Protein AF-A0A1J8QJG7-F1 (afdb_monomer_lite)

Radius of gyration: 21.8 Å; chains: 1; bounding box: 41×24×54 Å

Sequence (47 aa):
MTYIDDSDSDGYPYWYARIISIFHALVIHTSEHSKSHELQQMDFLWV

Structure (mmCIF, N/CA/C/O backbone):
data_AF-A0A1J8QJG7-F1
#
_entry.id   AF-A0A1J8QJG7-F1
#
loop_
_atom_site.group_PDB
_atom_site.id
_atom_site.type_symbol
_atom_site.label_atom_id
_atom_site.label_alt_id
_atom_site.label_comp_id
_atom_site.label_asym_id
_atom_site.label_entity_id
_atom_site.label_seq_id
_atom_site.pdbx_PDB_ins_code
_atom_site.Cartn_x
_atom_site.Cartn_y
_atom_site.Cartn_z
_atom_site.occupancy
_atom_site.B_iso_or_equiv
_atom_site.auth_seq_id
_atom_site.auth_comp_id
_atom_site.auth_asym_id
_atom_site.auth_atom_id
_atom_site.pdbx_PDB_model_num
ATOM 1 N N . MET A 1 1 ? 28.137 11.682 -35.917 1.00 44.47 1 MET A N 1
ATOM 2 C CA . MET A 1 1 ? 27.389 10.423 -36.088 1.00 44.47 1 MET A CA 1
ATOM 3 C C . MET A 1 1 ? 27.963 9.456 -35.071 1.00 44.47 1 MET A C 1
ATOM 5 O O . MET A 1 1 ? 29.010 8.876 -35.321 1.00 44.47 1 MET A O 1
ATOM 9 N N . THR A 1 2 ? 27.400 9.436 -33.868 1.00 49.62 2 THR A N 1
ATOM 10 C CA . THR A 1 2 ? 27.918 8.614 -32.767 1.00 49.62 2 THR A CA 1
ATOM 11 C C . THR A 1 2 ? 27.214 7.267 -32.854 1.00 49.62 2 THR A C 1
ATOM 13 O O . THR A 1 2 ? 25.986 7.236 -32.827 1.00 49.62 2 THR A O 1
ATOM 16 N N . TYR A 1 3 ? 27.972 6.188 -33.058 1.00 58.06 3 TYR A N 1
ATOM 17 C CA . TYR A 1 3 ? 27.451 4.823 -33.014 1.00 58.06 3 TYR A CA 1
ATOM 18 C C . TYR A 1 3 ? 26.989 4.558 -31.581 1.00 58.06 3 TYR A C 1
ATOM 20 O O . TYR A 1 3 ? 27.810 4.601 -30.666 1.00 58.06 3 TYR A O 1
ATOM 28 N N . ILE A 1 4 ? 25.684 4.372 -31.382 1.00 61.69 4 ILE A N 1
ATOM 29 C CA . ILE A 1 4 ? 25.176 3.831 -30.124 1.00 61.69 4 ILE A CA 1
ATOM 30 C C . ILE A 1 4 ? 25.452 2.334 -30.190 1.00 61.69 4 ILE A C 1
ATOM 32 O O . ILE A 1 4 ? 24.949 1.643 -31.072 1.00 61.69 4 ILE A O 1
ATOM 36 N N . ASP A 1 5 ? 26.354 1.894 -29.325 1.00 57.19 5 ASP A N 1
ATOM 37 C CA . ASP A 1 5 ? 26.646 0.493 -29.080 1.00 57.19 5 ASP A CA 1
ATOM 38 C C . ASP A 1 5 ? 25.435 -0.098 -28.343 1.00 57.19 5 ASP A C 1
ATOM 40 O O . ASP A 1 5 ? 25.149 0.281 -27.208 1.00 57.19 5 ASP A O 1
ATOM 44 N N . ASP A 1 6 ? 24.674 -0.974 -29.001 1.00 59.22 6 ASP A N 1
ATOM 45 C CA . ASP A 1 6 ? 23.481 -1.634 -28.434 1.00 59.22 6 ASP A CA 1
ATOM 46 C C . ASP A 1 6 ? 23.832 -2.653 -27.317 1.00 59.22 6 ASP A C 1
ATOM 48 O O . ASP A 1 6 ? 22.972 -3.400 -26.844 1.00 59.22 6 ASP A O 1
ATOM 52 N N . SER A 1 7 ? 25.089 -2.691 -26.857 1.00 56.56 7 SER A N 1
ATOM 53 C CA . SER A 1 7 ? 25.565 -3.577 -25.789 1.00 56.56 7 SER A CA 1
ATOM 54 C C . SER A 1 7 ? 25.334 -3.058 -24.363 1.00 56.56 7 SER A C 1
ATOM 56 O O . SER A 1 7 ? 25.691 -3.750 -23.416 1.00 56.56 7 SER A O 1
ATOM 58 N N . ASP A 1 8 ? 24.743 -1.873 -24.181 1.00 58.06 8 ASP A N 1
ATOM 59 C CA . ASP A 1 8 ? 24.409 -1.309 -22.856 1.00 58.06 8 ASP A CA 1
ATOM 60 C C . ASP A 1 8 ? 22.961 -1.619 -22.409 1.00 58.06 8 ASP A C 1
ATOM 62 O O . ASP A 1 8 ? 22.448 -1.045 -21.447 1.00 58.06 8 ASP A O 1
ATOM 66 N N . SER A 1 9 ? 22.271 -2.545 -23.085 1.00 57.53 9 SER A N 1
ATOM 67 C CA . SER A 1 9 ? 20.912 -2.967 -22.698 1.00 57.53 9 SER A CA 1
ATOM 68 C C . SER A 1 9 ? 20.867 -4.005 -21.560 1.00 57.53 9 SER A C 1
ATOM 70 O O . SER A 1 9 ? 19.788 -4.308 -21.050 1.00 57.53 9 SER A O 1
ATOM 72 N N . ASP A 1 10 ? 22.026 -4.486 -21.098 1.00 63.41 10 ASP A N 1
ATOM 73 C CA . ASP A 1 10 ? 22.171 -5.603 -20.150 1.00 63.41 10 ASP A CA 1
ATOM 74 C C . ASP A 1 10 ? 22.098 -5.229 -18.649 1.00 63.41 10 ASP A C 1
ATOM 76 O O . ASP A 1 10 ? 22.450 -6.044 -17.794 1.00 63.41 10 ASP A O 1
ATOM 80 N N . GLY A 1 11 ? 21.651 -4.027 -18.255 1.00 64.50 11 GLY A N 1
ATOM 81 C CA . GLY A 1 11 ? 21.965 -3.566 -16.891 1.00 64.50 11 GLY A CA 1
ATOM 82 C C . GLY A 1 11 ? 21.053 -2.567 -16.196 1.00 64.50 11 GLY A C 1
ATOM 83 O O . GLY A 1 11 ? 21.549 -1.832 -15.344 1.00 64.50 11 GLY A O 1
ATOM 84 N N . TYR A 1 12 ? 19.747 -2.534 -16.463 1.00 65.69 12 TYR A N 1
ATOM 85 C CA . TYR A 1 12 ? 18.831 -1.765 -15.607 1.00 65.69 12 TYR A CA 1
ATOM 86 C C . TYR A 1 12 ? 18.018 -2.709 -14.707 1.00 65.69 12 TYR A C 1
ATOM 88 O O . TYR A 1 12 ? 16.939 -3.147 -15.102 1.00 65.69 12 TYR A O 1
ATOM 96 N N . PRO A 1 13 ? 18.483 -3.023 -13.477 1.00 73.69 13 PRO A N 1
ATOM 97 C CA . PRO A 1 13 ? 17.787 -3.921 -12.545 1.00 73.69 13 PRO A CA 1
ATOM 98 C C . PRO A 1 13 ? 16.533 -3.283 -11.917 1.00 73.69 13 PRO A C 1
ATOM 100 O O . PRO A 1 13 ? 16.041 -3.747 -10.889 1.00 73.69 13 PRO A O 1
ATOM 103 N N . TYR A 1 14 ? 16.027 -2.198 -12.502 1.00 75.00 14 TYR A N 1
ATOM 104 C CA . TYR A 1 14 ? 14.928 -1.406 -11.975 1.00 75.00 14 TYR A CA 1
ATOM 105 C C . TYR A 1 14 ? 13.761 -1.431 -12.946 1.00 75.00 14 TYR A C 1
ATOM 107 O O . TYR A 1 14 ? 13.918 -1.202 -14.144 1.00 75.00 14 TYR A O 1
ATOM 115 N N . TRP A 1 15 ? 12.573 -1.689 -12.414 1.00 70.88 15 TRP A N 1
ATOM 116 C CA . TRP A 1 15 ? 11.338 -1.556 -13.168 1.00 70.88 15 TRP A CA 1
ATOM 117 C C . TRP A 1 15 ? 10.746 -0.185 -12.878 1.00 70.88 15 TRP A C 1
ATOM 119 O O . TRP A 1 15 ? 10.444 0.149 -11.732 1.00 70.88 15 TRP A O 1
ATOM 129 N N . TYR A 1 16 ? 10.609 0.618 -13.928 1.00 79.12 16 TYR A N 1
ATOM 130 C CA . TYR A 1 16 ? 9.919 1.896 -13.856 1.00 79.12 16 TYR A CA 1
ATOM 131 C C . TYR A 1 16 ? 8.431 1.651 -13.977 1.00 79.12 16 TYR A C 1
ATOM 133 O O . TYR A 1 16 ? 7.974 0.942 -14.872 1.00 79.12 16 TYR A O 1
ATOM 141 N N . ALA A 1 17 ? 7.676 2.261 -13.080 1.00 82.81 17 ALA A N 1
ATOM 142 C CA . ALA A 1 17 ? 6.251 2.059 -13.025 1.00 82.81 17 ALA A CA 1
ATOM 143 C 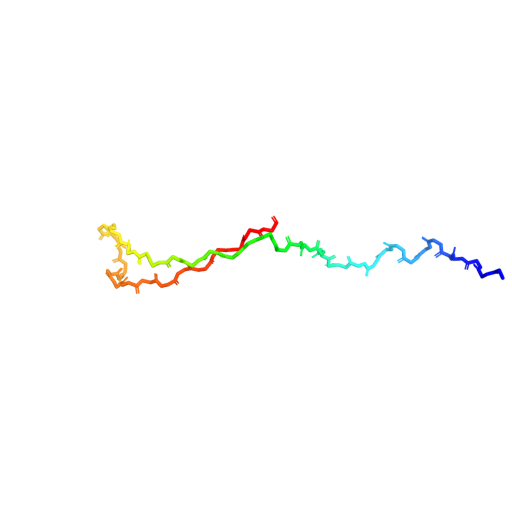C . ALA A 1 17 ? 5.573 3.405 -12.770 1.00 82.81 17 ALA A C 1
ATOM 145 O O . ALA A 1 17 ? 6.083 4.245 -12.021 1.00 82.81 17 ALA A O 1
ATOM 146 N N . ARG A 1 18 ? 4.461 3.654 -13.462 1.00 85.88 18 ARG A N 1
ATOM 147 C CA . ARG A 1 18 ? 3.749 4.926 -13.372 1.00 85.88 18 ARG A CA 1
ATOM 148 C C . ARG A 1 18 ? 2.612 4.761 -12.384 1.00 85.88 18 ARG A C 1
ATOM 150 O O . ARG A 1 18 ? 1.649 4.076 -12.679 1.00 85.88 18 ARG A O 1
ATOM 157 N N . ILE A 1 19 ? 2.688 5.456 -11.255 1.00 88.00 19 ILE A N 1
ATOM 158 C CA . ILE A 1 19 ? 1.573 5.491 -10.310 1.00 88.00 19 ILE A CA 1
ATOM 159 C C . ILE A 1 19 ? 0.388 6.177 -10.998 1.00 88.00 19 ILE A C 1
ATOM 161 O O . ILE A 1 19 ? 0.461 7.351 -11.373 1.00 88.00 19 ILE A O 1
ATOM 165 N N . ILE A 1 20 ? -0.690 5.423 -11.183 1.00 91.44 20 ILE A N 1
ATOM 166 C CA . ILE A 1 20 ? -1.955 5.908 -11.729 1.00 91.44 20 ILE A CA 1
ATOM 167 C C . ILE A 1 20 ? -2.732 6.612 -10.617 1.00 91.44 20 ILE A C 1
ATOM 169 O O . ILE A 1 20 ? -3.338 7.656 -10.856 1.00 91.44 20 ILE A O 1
ATOM 173 N N . SER A 1 21 ? -2.720 6.062 -9.396 1.00 89.88 21 SER A N 1
ATOM 174 C CA . SER A 1 21 ? -3.431 6.619 -8.237 1.00 89.88 21 SER A CA 1
ATOM 175 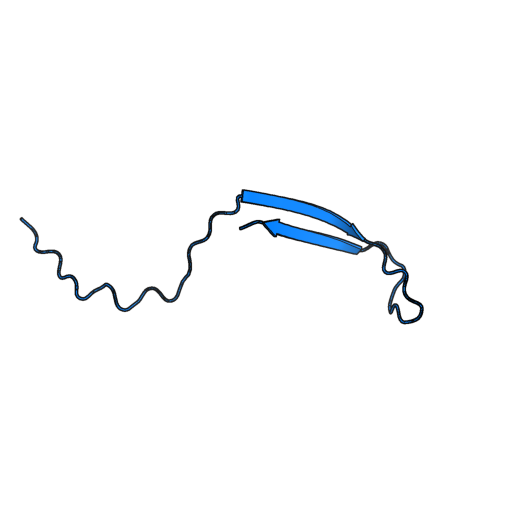C C . SER A 1 21 ? -2.911 6.076 -6.903 1.00 89.88 21 SER A C 1
ATOM 177 O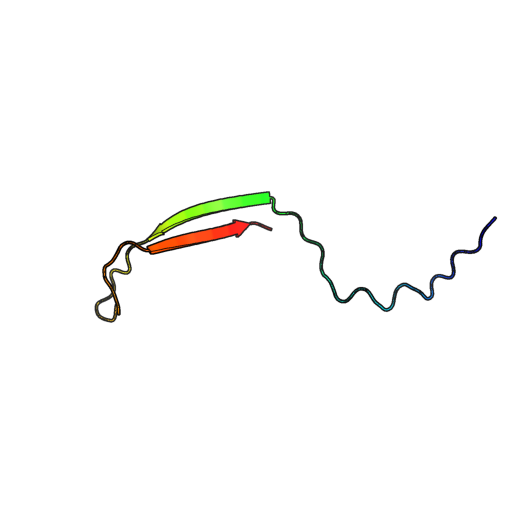 O . SER A 1 21 ? -2.323 4.997 -6.840 1.00 89.88 21 SER A O 1
ATOM 179 N N . ILE A 1 22 ? -3.174 6.826 -5.831 1.00 92.19 22 ILE A N 1
ATOM 180 C CA . ILE A 1 22 ? -2.900 6.437 -4.444 1.00 92.19 22 ILE A CA 1
ATOM 181 C C . ILE A 1 22 ? -4.219 6.507 -3.677 1.00 92.19 22 ILE A C 1
ATOM 183 O O . ILE A 1 22 ? -4.924 7.514 -3.751 1.00 92.19 22 ILE A O 1
ATOM 187 N N . PHE A 1 23 ? -4.553 5.440 -2.958 1.00 92.19 23 PHE A N 1
ATOM 188 C CA . PHE A 1 23 ? -5.771 5.349 -2.161 1.00 92.19 23 PHE A CA 1
ATOM 189 C C . PHE A 1 23 ? -5.425 5.251 -0.682 1.00 92.19 23 PHE A C 1
ATOM 191 O O . PHE A 1 23 ? -4.581 4.445 -0.299 1.00 92.19 23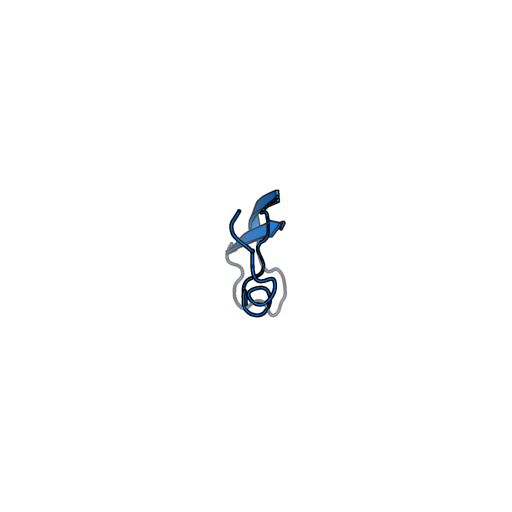 PHE A O 1
ATOM 198 N N . HIS A 1 24 ? -6.126 6.030 0.138 1.00 93.25 24 HIS A N 1
ATOM 199 C CA . HIS A 1 24 ? -5.994 6.022 1.591 1.00 93.25 24 HIS A CA 1
ATOM 200 C C . HIS A 1 24 ? -7.265 5.433 2.194 1.00 93.25 24 HIS A C 1
ATOM 202 O O . HIS A 1 24 ? -8.359 5.954 1.962 1.00 93.25 24 HIS A O 1
ATOM 208 N N . ALA A 1 25 ? -7.132 4.355 2.960 1.00 90.88 25 ALA A N 1
ATOM 209 C CA . ALA A 1 25 ? -8.250 3.730 3.646 1.00 90.88 25 ALA A CA 1
ATOM 210 C C . ALA A 1 25 ? -7.980 3.634 5.143 1.00 90.88 25 ALA A C 1
ATOM 212 O O . ALA A 1 25 ? -6.883 3.301 5.585 1.00 90.88 25 ALA A O 1
ATOM 213 N N . LEU A 1 26 ? -9.026 3.880 5.920 1.00 91.81 26 LEU A N 1
ATOM 214 C CA . LEU A 1 26 ? -9.066 3.520 7.325 1.00 91.81 26 LEU A CA 1
ATOM 215 C C . LEU A 1 26 ? -9.746 2.156 7.438 1.00 91.81 26 LEU A C 1
ATOM 217 O O . LEU A 1 26 ? -10.905 2.007 7.050 1.00 91.81 26 LEU A O 1
ATOM 221 N N . VAL A 1 27 ? -9.022 1.162 7.941 1.00 87.81 27 VAL A N 1
ATOM 222 C CA . VAL A 1 27 ? -9.497 -0.216 8.085 1.00 87.81 27 VAL A CA 1
ATOM 223 C C . VAL A 1 27 ? -9.595 -0.596 9.557 1.00 87.81 27 VAL A C 1
ATOM 225 O O . VAL A 1 27 ? -8.805 -0.153 10.388 1.00 87.81 27 VAL A O 1
ATOM 228 N N . ILE A 1 28 ? -10.572 -1.438 9.881 1.00 88.38 28 ILE A N 1
ATOM 229 C CA . ILE A 1 28 ? -10.703 -2.069 11.195 1.00 88.38 28 ILE A CA 1
ATOM 230 C C . ILE A 1 28 ? -10.712 -3.570 10.956 1.00 88.38 28 ILE A C 1
ATOM 232 O O . ILE A 1 28 ? -11.489 -4.072 10.142 1.00 88.38 28 ILE A O 1
ATOM 236 N N . HIS A 1 29 ? -9.852 -4.294 11.663 1.00 84.94 29 HIS A N 1
ATOM 237 C CA . HIS A 1 29 ? -9.798 -5.742 11.547 1.00 84.94 29 HIS A CA 1
ATOM 238 C C . HIS A 1 29 ? -10.852 -6.373 12.471 1.00 84.94 29 HIS A C 1
ATOM 240 O O . HIS A 1 29 ? -10.738 -6.321 13.693 1.00 84.94 29 HIS A O 1
ATOM 246 N N . THR A 1 30 ? -11.907 -6.941 11.877 1.00 84.25 30 THR A N 1
ATOM 247 C CA . THR A 1 30 ? -13.117 -7.415 12.580 1.00 84.25 30 THR A CA 1
ATOM 248 C C . THR A 1 30 ? -13.093 -8.898 12.968 1.00 84.25 30 THR A C 1
ATOM 250 O O . THR A 1 30 ? -14.077 -9.408 13.496 1.00 84.25 30 THR A O 1
ATOM 253 N N . SER A 1 31 ? -11.992 -9.607 12.709 1.00 81.94 31 SER A N 1
ATOM 254 C CA . SER A 1 31 ? -11.855 -11.043 12.994 1.00 81.94 31 SER A CA 1
ATOM 255 C C . SER A 1 31 ? -11.680 -11.331 14.490 1.00 81.94 31 SER A C 1
ATOM 257 O O . SER A 1 31 ? -11.008 -10.580 15.190 1.00 81.94 31 SER A O 1
ATOM 259 N N . GLU A 1 32 ? -12.196 -12.470 14.965 1.00 77.06 32 GLU A N 1
ATOM 260 C CA . GLU A 1 32 ? -11.999 -12.955 16.345 1.00 77.06 32 GLU A CA 1
ATOM 261 C C . GLU A 1 32 ? -10.522 -13.208 16.694 1.00 77.06 32 GLU A C 1
ATOM 263 O O . GLU A 1 32 ? -10.139 -13.193 17.862 1.00 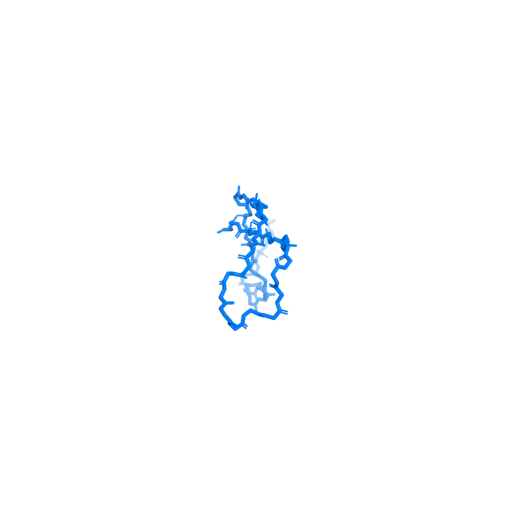77.06 32 GLU A O 1
ATOM 268 N N . HIS A 1 33 ? -9.666 -13.401 15.685 1.00 78.81 33 HIS A N 1
ATOM 269 C CA . HIS A 1 33 ? -8.215 -13.540 15.852 1.00 78.81 33 HIS A CA 1
ATOM 270 C C . HIS A 1 33 ? -7.460 -12.230 15.620 1.00 78.81 33 HIS A C 1
ATOM 272 O O . HIS A 1 33 ? -6.238 -12.228 15.440 1.00 78.81 33 HIS A O 1
ATOM 278 N N . SER A 1 34 ? -8.176 -11.107 15.572 1.00 75.75 34 SER A N 1
ATOM 279 C CA . SER A 1 34 ? -7.549 -9.808 15.434 1.00 75.75 34 SER A CA 1
ATOM 280 C C . SER A 1 34 ? -6.619 -9.523 16.605 1.00 75.75 34 SER A C 1
ATOM 282 O O . SER A 1 34 ? -6.999 -9.638 17.766 1.00 75.75 34 SER A O 1
ATOM 284 N N . LYS A 1 35 ? -5.394 -9.090 16.294 1.00 74.69 35 LYS A N 1
ATOM 285 C CA . LYS A 1 35 ? -4.451 -8.613 17.313 1.00 74.69 35 LYS A CA 1
ATOM 286 C C . LYS A 1 35 ? -4.819 -7.221 17.834 1.00 74.69 35 LYS A C 1
ATOM 288 O O . LYS A 1 35 ? -4.358 -6.849 18.906 1.00 74.69 35 LYS A O 1
ATOM 293 N N . SER A 1 36 ? -5.605 -6.453 17.076 1.00 70.25 36 SER A N 1
ATOM 294 C CA . SER A 1 36 ? -6.053 -5.114 17.454 1.00 70.25 36 SER A CA 1
ATOM 295 C C . SER A 1 36 ? -7.338 -4.741 16.713 1.00 70.25 36 SER A C 1
ATOM 297 O O . SER A 1 36 ? -7.453 -4.936 15.505 1.00 70.25 36 SER A O 1
ATOM 299 N N . HIS A 1 37 ? -8.304 -4.193 17.446 1.00 78.88 37 HIS A N 1
ATOM 300 C CA . HIS A 1 37 ? -9.532 -3.612 16.891 1.00 78.88 37 HIS A CA 1
ATOM 301 C C . HIS A 1 37 ? -9.393 -2.103 16.639 1.00 78.88 37 HIS A C 1
ATOM 303 O O . HIS A 1 37 ? -10.385 -1.414 16.403 1.00 78.88 37 HIS A O 1
ATOM 309 N N . GLU A 1 38 ? -8.176 -1.570 16.722 1.00 84.38 38 GLU A N 1
ATOM 310 C CA . GLU A 1 38 ? -7.915 -0.162 16.456 1.00 84.38 38 GLU A CA 1
ATOM 311 C C . GLU A 1 38 ? -8.053 0.156 14.964 1.00 84.38 38 GLU A C 1
ATOM 313 O O . GLU A 1 38 ? -7.835 -0.687 14.091 1.00 84.38 38 GLU A O 1
ATOM 318 N N . LEU A 1 39 ? -8.411 1.409 14.685 1.00 85.44 39 LEU A N 1
ATOM 319 C CA . LEU A 1 39 ? -8.409 1.970 13.340 1.00 85.44 39 LEU A CA 1
ATOM 320 C C . LEU A 1 39 ? -6.977 2.008 12.801 1.00 85.44 39 LEU A C 1
ATOM 322 O O . LEU A 1 39 ? -6.109 2.659 13.379 1.00 85.44 39 LEU A O 1
ATOM 326 N N . GLN A 1 40 ? -6.746 1.337 11.677 1.00 88.12 40 GLN A N 1
ATOM 327 C CA . GLN A 1 40 ? -5.459 1.311 10.991 1.00 88.12 40 GLN A CA 1
ATOM 328 C C . GLN A 1 40 ? -5.555 2.074 9.677 1.00 88.12 40 GLN A C 1
ATOM 330 O O . GLN A 1 40 ? -6.486 1.878 8.897 1.00 88.12 40 GLN A O 1
ATOM 335 N N . GLN A 1 41 ? -4.578 2.935 9.418 1.00 90.25 41 GLN A N 1
ATOM 336 C CA . GLN A 1 41 ? -4.437 3.572 8.118 1.00 90.25 41 GLN A CA 1
ATOM 337 C C . GLN A 1 41 ? -3.673 2.6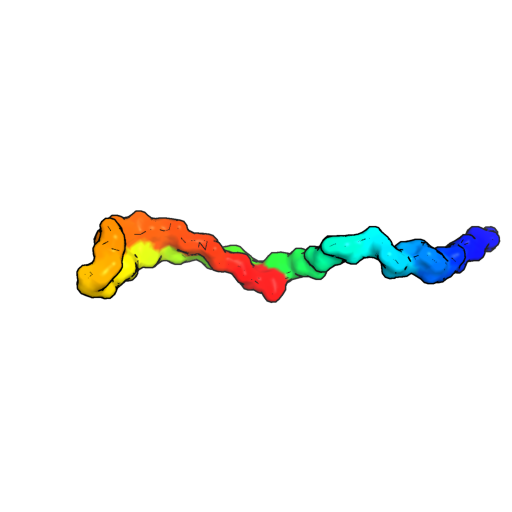36 7.173 1.00 90.25 41 GLN A C 1
ATOM 339 O O . GLN A 1 41 ? -2.589 2.161 7.509 1.00 90.25 41 GLN A O 1
ATOM 344 N N . MET A 1 42 ? -4.247 2.372 6.000 1.00 90.38 42 MET A N 1
ATOM 345 C CA . MET A 1 42 ? -3.639 1.604 4.916 1.00 90.38 42 MET A CA 1
ATOM 346 C C . MET A 1 42 ? -3.599 2.435 3.637 1.00 90.38 42 MET A C 1
ATOM 348 O O . MET A 1 42 ? -4.605 3.028 3.241 1.00 90.38 42 MET A O 1
ATOM 352 N N . ASP A 1 43 ? -2.446 2.409 2.972 1.00 92.12 43 ASP A N 1
ATOM 353 C CA . ASP A 1 43 ? -2.219 3.101 1.709 1.00 92.12 43 ASP A CA 1
ATOM 354 C C . ASP A 1 43 ? -2.024 2.077 0.582 1.00 92.12 43 ASP A C 1
ATOM 356 O O . ASP A 1 43 ? -1.198 1.167 0.684 1.00 92.12 43 ASP A O 1
ATOM 360 N N . PHE A 1 44 ? -2.780 2.228 -0.505 1.00 89.44 44 PHE A N 1
ATOM 361 C CA . PHE A 1 44 ? -2.705 1.366 -1.682 1.00 89.44 44 PHE A CA 1
ATOM 362 C C . PHE A 1 44 ? -2.185 2.162 -2.871 1.00 89.44 44 PHE A C 1
ATOM 364 O O . PHE A 1 44 ? -2.715 3.226 -3.198 1.00 89.44 44 PHE A O 1
ATOM 371 N N . LEU A 1 45 ? -1.170 1.624 -3.542 1.00 91.00 45 LEU A N 1
ATOM 372 C CA . LEU A 1 45 ? -0.659 2.185 -4.784 1.00 91.00 45 LEU A CA 1
ATOM 373 C C . LEU A 1 45 ? -1.249 1.409 -5.957 1.00 91.00 45 LEU A C 1
ATOM 375 O O . LEU A 1 45 ? -1.116 0.187 -6.025 1.00 91.00 45 LEU A O 1
ATOM 379 N N . TRP A 1 46 ? -1.864 2.129 -6.892 1.00 85.69 46 TRP A N 1
ATOM 380 C CA . TRP A 1 46 ? -2.206 1.589 -8.199 1.00 85.69 46 TRP A CA 1
ATOM 381 C C . TRP A 1 46 ? -1.161 2.050 -9.205 1.00 85.69 46 TRP A C 1
ATOM 383 O O . TRP A 1 46 ? -0.989 3.250 -9.441 1.00 85.69 46 TRP A O 1
ATOM 393 N N . VAL A 1 47 ? -0.443 1.070 -9.737 1.00 85.31 47 VAL A N 1
ATOM 394 C CA . VAL A 1 47 ? 0.714 1.206 -10.616 1.00 85.31 47 VAL A CA 1
ATOM 395 C C . VAL A 1 47 ? 0.433 0.486 -11.928 1.00 85.31 47 VAL A C 1
ATOM 397 O O . VAL A 1 47 ? -0.247 -0.564 -11.864 1.00 85.31 47 VAL A O 1
#

Organism: NCBI:txid180088

pLDDT: mean 77.83, std 13.27, range [44.47, 93.25]

Foldseek 3Di:
DDDDDPVPPPDDPDDDDDFPDKDWDFDADPDPPDPDRDTDIDMDTDD

Secondary structure (DSSP, 8-state):
-----GGG-S----------EEEEEEE---STT-S--S-EEEEEEE-